Protein AF-A0A1H6H080-F1 (afdb_monomer_lite)

Foldseek 3Di:
DCPVVVVVVVVVVVVVVVCVVPPDPLVQRVDPQFQDDDPDGRNVVSPPDD

Sequence (50 aa):
MGKPIALFFVCAALVILAGSFMAPETGAAGKLDCAPAYGVDPCSTASIRY

pLDDT: mean 72.59, std 14.28, range [52.72, 95.62]

Radius of gyration: 18.24 Å; chains: 1; bounding box: 28×21×54 Å

Secondary structure (DSSP, 8-state):
-HHHHHHHHHHHHHHHHHHHHHS-S-TTSS-TT----SSS-HHHHHT---

Structure (mmCIF, N/CA/C/O backbone):
data_AF-A0A1H6H080-F1
#
_entry.id   AF-A0A1H6H080-F1
#
loop_
_atom_site.group_PDB
_atom_site.id
_atom_site.type_symbol
_atom_site.label_atom_id
_atom_site.label_alt_id
_atom_site.label_comp_id
_atom_site.label_asym_id
_atom_site.label_entity_id
_atom_site.label_seq_id
_atom_site.pdbx_PDB_ins_code
_atom_site.Cartn_x
_atom_site.Cartn_y
_atom_site.Cartn_z
_atom_site.occupancy
_atom_site.B_iso_or_equiv
_atom_site.auth_seq_id
_atom_site.auth_comp_id
_atom_site.auth_asym_id
_atom_site.auth_atom_id
_atom_site.pdbx_PDB_model_num
ATOM 1 N N . MET A 1 1 ? -12.920 16.047 23.229 1.00 59.16 1 MET A N 1
ATOM 2 C CA . MET A 1 1 ? -13.097 15.041 22.156 1.00 59.16 1 MET A CA 1
ATOM 3 C C . MET A 1 1 ? -11.916 14.913 21.178 1.00 59.16 1 MET A C 1
ATOM 5 O O . MET A 1 1 ? -11.927 13.981 20.395 1.00 59.16 1 MET A O 1
ATOM 9 N N . GLY A 1 2 ? -10.871 15.758 21.214 1.00 64.25 2 GLY A N 1
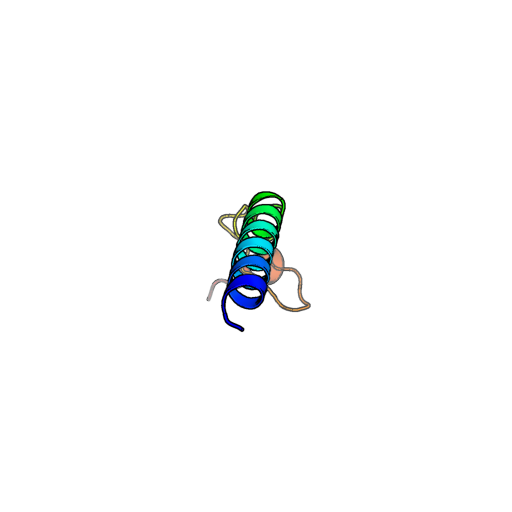ATOM 10 C CA . GLY A 1 2 ? -9.768 15.677 20.230 1.00 64.25 2 GLY A CA 1
ATOM 11 C C . GLY A 1 2 ? -8.688 14.612 20.487 1.00 64.25 2 GLY A C 1
ATOM 12 O O . GLY A 1 2 ? -8.053 14.148 19.548 1.00 64.25 2 GLY A O 1
ATOM 13 N N . LYS A 1 3 ? -8.485 14.185 21.742 1.00 69.81 3 LYS A N 1
ATOM 14 C CA . LYS A 1 3 ? -7.402 13.251 22.104 1.00 69.81 3 LYS A CA 1
ATOM 15 C C . LYS A 1 3 ? -7.492 11.861 21.437 1.00 69.81 3 LYS A C 1
ATOM 17 O O . LYS A 1 3 ? -6.464 11.404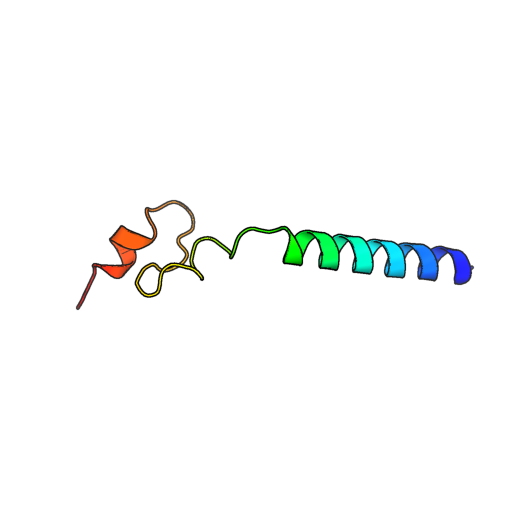 20.950 1.00 69.81 3 LYS A O 1
ATOM 22 N N . PRO A 1 4 ? -8.669 11.206 21.336 1.00 81.50 4 PRO A N 1
ATOM 23 C CA . PRO A 1 4 ? -8.767 9.948 20.593 1.00 81.50 4 PRO A CA 1
ATOM 24 C C . PRO A 1 4 ? -8.582 10.139 19.079 1.00 81.50 4 PRO A C 1
ATOM 26 O O . PRO A 1 4 ? -7.977 9.296 18.433 1.00 81.50 4 PRO A O 1
ATOM 29 N N . ILE A 1 5 ? -9.031 11.267 18.515 1.00 83.12 5 ILE A N 1
ATOM 30 C CA . ILE A 1 5 ? -8.910 11.559 17.075 1.00 83.12 5 ILE A CA 1
ATOM 31 C C . ILE A 1 5 ? -7.435 11.714 16.674 1.00 83.12 5 ILE A C 1
ATOM 33 O O . ILE A 1 5 ? -7.009 11.168 15.659 1.00 83.12 5 ILE A O 1
ATOM 37 N N . ALA A 1 6 ? -6.637 12.390 17.506 1.00 89.62 6 ALA A N 1
ATOM 38 C CA . ALA A 1 6 ? -5.198 12.522 17.292 1.00 89.62 6 ALA A CA 1
ATOM 39 C C . ALA A 1 6 ? -4.479 11.160 17.278 1.00 89.62 6 ALA A C 1
ATOM 41 O O . ALA A 1 6 ? -3.592 10.949 16.454 1.00 89.62 6 ALA A O 1
ATOM 42 N N . LEU A 1 7 ? -4.889 10.218 18.137 1.00 92.69 7 LEU A N 1
ATOM 43 C CA . LEU A 1 7 ? -4.320 8.865 18.155 1.00 92.69 7 LEU A CA 1
ATOM 44 C C . LEU A 1 7 ? -4.604 8.112 16.854 1.00 92.69 7 LEU A C 1
ATOM 46 O O . LEU A 1 7 ? -3.680 7.542 16.282 1.00 92.69 7 LEU A O 1
ATOM 50 N N . PHE A 1 8 ? -5.839 8.158 16.344 1.00 91.00 8 PHE A N 1
ATOM 51 C CA . PHE A 1 8 ? -6.166 7.518 15.065 1.00 91.00 8 PHE A CA 1
ATOM 52 C C . PHE A 1 8 ? -5.355 8.092 13.905 1.00 91.00 8 PHE A C 1
ATOM 54 O O . PHE A 1 8 ? -4.907 7.339 13.045 1.00 91.00 8 PHE A O 1
ATOM 61 N N . PHE A 1 9 ? -5.122 9.405 13.901 1.00 91.69 9 PHE A N 1
ATOM 62 C CA . PHE A 1 9 ? -4.350 10.054 12.846 1.00 91.69 9 PHE A CA 1
ATOM 63 C C . PHE A 1 9 ? -2.871 9.647 12.873 1.00 91.69 9 PHE A C 1
ATOM 65 O O . PHE A 1 9 ? -2.293 9.342 11.832 1.00 91.69 9 PHE A O 1
ATOM 72 N N . VAL A 1 10 ? -2.272 9.568 14.065 1.00 95.50 10 VAL A N 1
ATOM 73 C CA . VAL A 1 10 ? -0.896 9.077 14.232 1.00 95.50 10 VAL A CA 1
ATOM 74 C C . VAL A 1 10 ? -0.800 7.602 13.845 1.00 95.50 10 VAL A C 1
ATOM 76 O O . VAL A 1 10 ? 0.096 7.231 13.092 1.00 95.50 10 VAL A O 1
ATOM 79 N N . CYS A 1 11 ? -1.741 6.766 14.289 1.00 94.25 11 CYS A N 1
ATOM 80 C CA . CYS A 1 11 ? -1.799 5.359 13.891 1.00 94.25 11 CYS A CA 1
ATOM 81 C C . CYS A 1 11 ? -1.905 5.201 12.369 1.00 94.25 11 CYS A C 1
ATOM 83 O O . CYS A 1 11 ? -1.164 4.412 11.790 1.00 94.25 11 CYS A O 1
ATOM 85 N N . ALA A 1 12 ? -2.771 5.975 11.712 1.00 95.31 12 ALA A N 1
ATOM 86 C CA . ALA A 1 12 ? -2.905 5.953 10.259 1.00 95.31 12 ALA A CA 1
ATOM 87 C C . ALA A 1 12 ? -1.602 6.373 9.564 1.00 95.31 12 ALA A C 1
ATOM 89 O O . ALA A 1 12 ? -1.159 5.695 8.640 1.00 95.31 12 ALA A O 1
ATOM 90 N N . ALA A 1 13 ? -0.945 7.435 10.040 1.00 95.62 13 ALA A N 1
ATOM 91 C CA . ALA A 1 13 ? 0.336 7.880 9.499 1.00 95.62 13 ALA A CA 1
ATOM 92 C C . ALA A 1 13 ? 1.424 6.798 9.620 1.00 95.62 13 ALA A C 1
ATOM 94 O O . ALA A 1 13 ? 2.155 6.560 8.659 1.00 95.62 13 ALA A O 1
ATOM 95 N N . LEU A 1 14 ? 1.498 6.102 10.761 1.00 94.94 14 LEU A N 1
ATOM 96 C CA . LEU A 1 14 ? 2.436 4.992 10.960 1.00 94.94 14 LEU A CA 1
ATOM 97 C C . LEU A 1 14 ? 2.157 3.823 10.006 1.00 94.94 14 LEU A C 1
ATOM 99 O O . LEU A 1 14 ? 3.097 3.266 9.443 1.00 94.94 14 LEU A O 1
ATOM 103 N N . VAL A 1 15 ? 0.885 3.475 9.790 1.00 95.00 15 VAL A N 1
ATOM 104 C CA . VAL A 1 15 ? 0.490 2.404 8.859 1.00 95.00 15 VAL A CA 1
ATOM 105 C C . VAL A 1 15 ? 0.840 2.766 7.416 1.00 95.00 15 VAL A C 1
ATOM 107 O O . VAL A 1 15 ? 1.395 1.935 6.702 1.00 95.00 15 VAL A O 1
ATOM 110 N N . ILE A 1 16 ? 0.568 4.005 6.993 1.00 92.44 16 ILE A N 1
ATOM 111 C CA . ILE A 1 16 ? 0.911 4.486 5.647 1.00 92.44 16 ILE A CA 1
ATOM 112 C C . ILE A 1 16 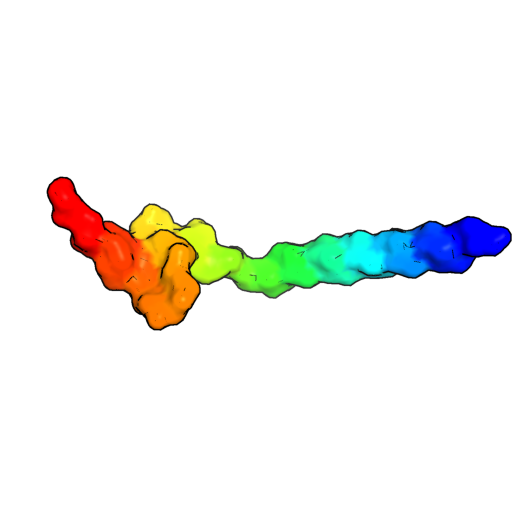? 2.428 4.460 5.451 1.00 92.44 16 ILE A C 1
ATOM 114 O O . ILE A 1 16 ? 2.902 3.964 4.433 1.00 92.44 16 ILE A O 1
ATOM 118 N N . LEU A 1 17 ? 3.196 4.942 6.432 1.00 90.38 17 LEU A N 1
ATOM 119 C CA . LEU A 1 17 ? 4.655 4.952 6.350 1.00 90.38 17 LEU A CA 1
ATOM 120 C C . LEU A 1 17 ? 5.217 3.527 6.270 1.00 90.38 17 LEU A C 1
ATOM 122 O O . LEU A 1 17 ? 6.026 3.239 5.394 1.00 90.38 17 LEU A O 1
ATOM 126 N N . ALA A 1 18 ? 4.752 2.620 7.131 1.00 90.00 18 ALA A N 1
ATOM 127 C CA . ALA A 1 18 ? 5.175 1.223 7.109 1.00 90.00 18 ALA A CA 1
ATOM 128 C C . ALA A 1 18 ? 4.833 0.538 5.774 1.00 90.00 18 ALA A C 1
ATOM 130 O O . ALA A 1 18 ? 5.672 -0.165 5.213 1.00 90.00 18 ALA A O 1
ATOM 131 N N . GLY A 1 19 ? 3.634 0.784 5.238 1.00 87.00 19 GLY A N 1
ATOM 132 C CA . GLY A 1 19 ? 3.206 0.266 3.939 1.00 87.00 19 GLY A CA 1
ATOM 133 C C . GLY A 1 19 ? 4.058 0.788 2.783 1.00 87.00 19 GLY A C 1
ATOM 134 O O . GLY A 1 19 ? 4.451 0.003 1.929 1.00 87.00 19 GLY A O 1
ATOM 135 N N . SER A 1 20 ? 4.412 2.074 2.785 1.00 82.44 20 SER A N 1
ATOM 136 C CA . SER A 1 20 ? 5.267 2.672 1.751 1.00 82.44 20 SER A CA 1
ATOM 137 C C . SER A 1 20 ? 6.692 2.115 1.747 1.00 82.44 20 SER A C 1
ATOM 139 O O . SER A 1 20 ? 7.264 1.954 0.677 1.00 82.44 20 SER A O 1
ATOM 141 N N . PHE A 1 21 ? 7.266 1.805 2.917 1.00 80.94 21 PHE A N 1
ATOM 142 C CA . PHE A 1 21 ? 8.604 1.199 3.012 1.00 80.94 21 PHE A CA 1
ATOM 143 C C . PHE A 1 21 ? 8.610 -0.301 2.690 1.00 80.94 21 PHE A C 1
ATOM 145 O O . PHE A 1 21 ? 9.616 -0.821 2.215 1.00 80.94 21 PHE A O 1
ATOM 152 N N . MET A 1 22 ? 7.514 -1.004 2.983 1.00 77.75 22 MET A N 1
ATOM 153 C CA . MET A 1 22 ? 7.360 -2.429 2.666 1.00 77.75 22 MET A CA 1
ATOM 154 C C . MET A 1 22 ? 6.859 -2.675 1.247 1.00 77.75 22 MET A C 1
ATOM 156 O O . MET A 1 22 ? 6.976 -3.797 0.753 1.00 77.75 22 MET A O 1
ATOM 160 N N . ALA A 1 23 ? 6.298 -1.660 0.590 1.00 71.56 23 ALA A N 1
ATOM 161 C CA . ALA A 1 23 ? 5.955 -1.752 -0.812 1.00 71.56 23 ALA A CA 1
ATOM 162 C C . ALA A 1 23 ? 7.257 -2.004 -1.587 1.00 71.56 23 ALA A C 1
ATOM 164 O O . ALA A 1 23 ? 8.156 -1.160 -1.539 1.00 71.56 23 ALA A O 1
ATOM 165 N N . PRO A 1 24 ? 7.394 -3.152 -2.280 1.00 60.31 24 PRO A N 1
ATOM 166 C CA . PRO A 1 24 ? 8.496 -3.320 -3.211 1.00 60.31 24 PRO A CA 1
ATOM 167 C C . PRO A 1 24 ? 8.431 -2.138 -4.171 1.00 60.31 24 PRO A C 1
ATOM 169 O O . PRO A 1 24 ? 7.327 -1.797 -4.608 1.00 60.31 24 PRO A O 1
ATOM 172 N N . GLU A 1 25 ? 9.585 -1.503 -4.408 1.00 63.66 25 GLU A N 1
ATOM 173 C CA . GLU A 1 25 ? 9.788 -0.406 -5.359 1.00 63.66 25 GLU A CA 1
ATOM 174 C C . GLU A 1 25 ? 8.700 -0.461 -6.425 1.00 63.66 25 GLU A C 1
ATOM 176 O O . GLU A 1 25 ? 8.649 -1.444 -7.172 1.00 63.66 25 GLU A O 1
ATOM 181 N N . THR A 1 26 ? 7.766 0.506 -6.404 1.00 58.25 26 THR A N 1
ATOM 182 C CA . THR A 1 26 ? 6.605 0.558 -7.311 1.00 58.25 26 THR A CA 1
ATOM 183 C C . THR A 1 26 ? 7.067 0.041 -8.661 1.00 58.25 26 THR A C 1
ATOM 185 O O . THR A 1 26 ? 8.037 0.606 -9.142 1.00 58.25 26 THR A O 1
ATOM 188 N N . GLY A 1 27 ? 6.498 -1.037 -9.220 1.00 55.47 27 GLY A N 1
ATOM 189 C CA . GLY A 1 27 ? 7.156 -1.893 -10.238 1.00 55.47 27 GLY A CA 1
ATOM 190 C C . GLY A 1 27 ? 7.716 -1.229 -11.516 1.00 55.47 27 GLY A C 1
ATOM 191 O O . GLY A 1 27 ? 8.240 -1.922 -12.380 1.00 55.47 27 GLY A O 1
ATOM 192 N N . ALA A 1 28 ? 7.620 0.094 -11.633 1.00 54.47 28 ALA A N 1
ATOM 193 C CA . ALA A 1 28 ? 8.263 0.967 -12.605 1.00 54.47 28 ALA A CA 1
ATOM 194 C C . ALA A 1 28 ? 9.551 1.686 -12.127 1.00 54.47 28 ALA A C 1
ATOM 196 O O . ALA A 1 28 ? 10.272 2.227 -12.952 1.00 54.47 28 ALA A O 1
ATOM 197 N N . ALA A 1 29 ? 9.861 1.732 -10.829 1.00 52.72 29 ALA A N 1
ATOM 198 C CA . ALA A 1 29 ? 11.001 2.479 -10.285 1.00 52.72 29 ALA A CA 1
AT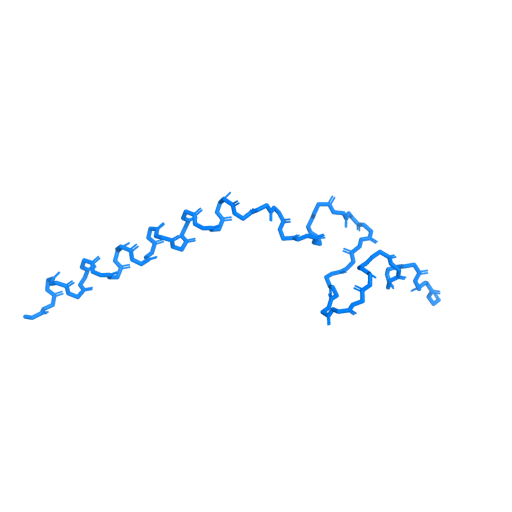OM 199 C C . ALA A 1 29 ? 12.329 1.708 -10.403 1.00 52.72 29 ALA A C 1
ATOM 201 O O . ALA A 1 29 ? 13.368 2.303 -10.670 1.00 52.72 29 ALA A O 1
ATOM 202 N N . GLY A 1 30 ? 12.292 0.374 -10.299 1.00 54.09 30 GLY A N 1
ATOM 203 C CA . GLY A 1 30 ? 13.485 -0.481 -10.388 1.00 54.09 30 GLY A CA 1
ATOM 204 C C . GLY A 1 30 ? 13.946 -0.817 -11.812 1.00 54.09 30 GLY A C 1
ATOM 205 O O . GLY A 1 30 ? 14.912 -1.559 -11.988 1.00 54.09 30 GLY A O 1
ATOM 206 N N . LYS A 1 31 ? 13.256 -0.324 -12.845 1.00 56.38 31 LYS A N 1
ATOM 207 C CA . LYS A 1 31 ? 13.549 -0.636 -14.248 1.00 56.38 31 LYS A CA 1
ATOM 208 C C . LYS A 1 31 ? 13.666 0.683 -15.006 1.00 56.38 31 LYS A C 1
ATOM 210 O O . LYS A 1 31 ? 12.663 1.244 -15.425 1.00 56.38 31 LYS A O 1
ATOM 215 N N . LEU A 1 32 ? 14.906 1.162 -15.153 1.00 59.19 32 LEU A N 1
ATOM 216 C CA . LEU A 1 32 ? 15.272 2.418 -15.836 1.00 59.19 32 LEU A CA 1
ATOM 217 C C . LEU A 1 32 ? 14.590 2.588 -17.209 1.00 59.19 32 LEU A C 1
ATOM 219 O O . LEU A 1 32 ? 14.356 3.713 -17.635 1.00 59.19 32 LEU A O 1
ATOM 223 N N . ASP A 1 33 ? 14.231 1.475 -17.856 1.00 60.50 33 ASP A N 1
ATOM 224 C CA . ASP A 1 33 ? 13.631 1.421 -19.187 1.00 60.50 33 ASP A CA 1
ATOM 225 C C . ASP A 1 33 ? 12.173 0.919 -19.212 1.00 60.50 33 ASP A C 1
ATOM 227 O O . ASP A 1 33 ? 11.720 0.506 -20.273 1.00 60.50 33 ASP A O 1
ATOM 231 N N . CYS A 1 34 ? 11.419 0.875 -18.102 1.00 64.25 34 CYS A N 1
ATOM 232 C CA . CYS A 1 34 ? 10.012 0.429 -18.139 1.00 64.25 34 CYS A CA 1
ATOM 233 C C . CYS A 1 34 ? 9.073 1.420 -17.441 1.00 64.25 34 CYS A C 1
ATOM 235 O O . CYS A 1 34 ? 9.215 1.714 -16.257 1.00 64.25 34 CYS A O 1
ATOM 237 N N . ALA A 1 35 ? 8.080 1.922 -18.176 1.00 68.69 35 ALA A N 1
ATOM 238 C CA . ALA A 1 35 ? 7.130 2.910 -17.675 1.00 68.69 35 ALA A CA 1
ATOM 239 C C . ALA A 1 35 ? 5.961 2.226 -16.942 1.00 68.69 35 ALA A C 1
ATOM 241 O O . ALA A 1 35 ? 5.514 1.162 -17.374 1.00 68.69 35 ALA A O 1
ATOM 242 N N . PRO A 1 36 ? 5.411 2.819 -15.866 1.00 62.41 36 PRO A N 1
ATOM 243 C CA . PRO A 1 36 ? 4.255 2.252 -15.182 1.00 62.41 36 PRO A CA 1
ATOM 244 C C . PRO A 1 36 ? 3.059 2.218 -16.136 1.00 62.41 36 PRO A C 1
ATOM 246 O O . PRO A 1 36 ? 2.637 3.256 -16.644 1.00 62.41 36 PRO A O 1
ATOM 249 N N . ALA A 1 37 ? 2.503 1.030 -16.369 1.00 66.44 37 ALA A N 1
ATOM 250 C CA . ALA A 1 37 ? 1.398 0.841 -17.295 1.00 66.44 37 ALA A CA 1
ATOM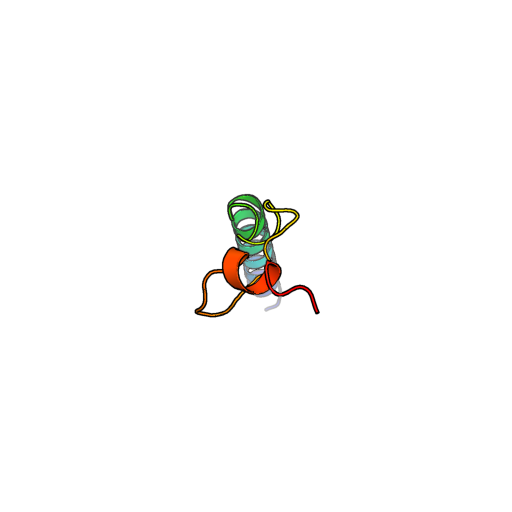 251 C C . ALA A 1 37 ? 0.230 0.102 -16.624 1.00 66.44 37 ALA A C 1
ATOM 253 O O . ALA A 1 37 ? 0.396 -0.945 -16.001 1.00 66.44 37 ALA A O 1
ATOM 254 N N . TYR A 1 38 ? -0.970 0.672 -16.729 1.00 63.53 38 TYR A N 1
ATOM 255 C CA . TYR A 1 38 ? -2.188 0.214 -16.052 1.00 63.53 38 TYR A CA 1
ATOM 256 C C . TYR A 1 38 ? -2.922 -0.864 -16.870 1.00 63.5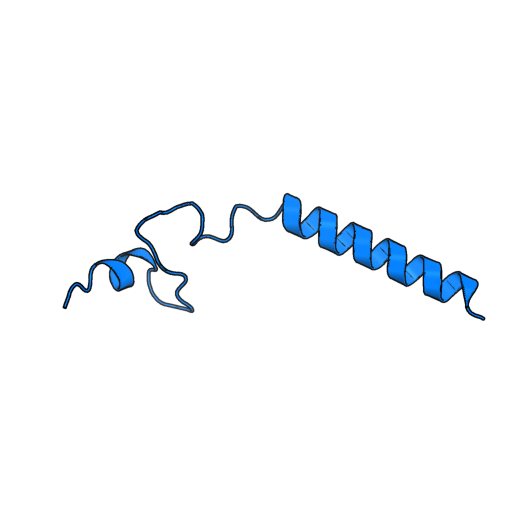3 38 TYR A C 1
ATOM 258 O O . TYR A 1 38 ? -4.036 -0.662 -17.342 1.00 63.53 38 TYR A O 1
ATOM 266 N N . GLY A 1 39 ? -2.290 -2.029 -17.036 1.00 62.91 39 GLY A N 1
ATOM 267 C CA . GLY A 1 39 ? -2.896 -3.183 -17.722 1.00 62.91 39 GLY A CA 1
ATOM 268 C C . GLY A 1 39 ? -2.250 -3.577 -19.053 1.00 62.91 39 GLY A C 1
ATOM 269 O O . GLY A 1 39 ? -2.847 -4.336 -19.810 1.00 62.91 39 GLY A O 1
ATOM 270 N N . VAL A 1 40 ? -1.035 -3.100 -19.335 1.00 66.19 40 VAL A N 1
ATOM 271 C CA . VAL A 1 40 ? -0.171 -3.590 -20.426 1.00 66.19 40 VAL A CA 1
ATOM 272 C C . VAL A 1 40 ? 1.238 -3.835 -19.882 1.00 66.19 40 VAL A C 1
ATOM 274 O O . VAL A 1 40 ? 1.575 -3.317 -18.817 1.00 66.19 40 VAL A O 1
ATOM 277 N N . ASP A 1 41 ? 2.053 -4.638 -20.572 1.00 67.94 41 ASP A N 1
ATOM 278 C CA . ASP A 1 41 ? 3.417 -4.915 -20.111 1.00 67.94 41 ASP A CA 1
ATOM 279 C C . ASP A 1 41 ? 4.257 -3.614 -20.092 1.00 67.94 41 ASP A C 1
ATOM 281 O O . ASP A 1 41 ? 4.415 -2.967 -21.135 1.00 67.94 41 ASP A O 1
ATOM 285 N N . PRO A 1 42 ? 4.790 -3.199 -18.926 1.00 67.00 42 PRO A N 1
ATOM 286 C CA . PRO A 1 42 ? 5.438 -1.896 -18.747 1.00 67.00 42 PRO A CA 1
ATOM 287 C C . PRO A 1 42 ? 6.730 -1.735 -19.562 1.00 67.00 42 PRO A C 1
ATOM 289 O O . PRO A 1 42 ? 7.142 -0.612 -19.861 1.00 67.00 42 PRO A O 1
ATOM 292 N N . CYS A 1 43 ? 7.372 -2.840 -19.945 1.00 70.50 43 CYS A N 1
ATOM 293 C CA . CYS A 1 43 ? 8.599 -2.828 -20.737 1.00 70.50 43 CYS A CA 1
ATOM 294 C C . CYS A 1 43 ? 8.316 -2.861 -22.246 1.00 70.50 43 CYS A C 1
ATOM 296 O O . CYS A 1 43 ? 9.110 -2.350 -23.035 1.00 70.50 43 CYS A O 1
ATOM 298 N N . SER A 1 44 ? 7.165 -3.393 -22.661 1.00 68.06 44 SER A N 1
ATOM 299 C CA . SER A 1 44 ? 6.715 -3.310 -24.053 1.00 68.06 44 SER A CA 1
ATOM 300 C C . SER A 1 44 ? 6.417 -1.862 -24.470 1.00 68.06 44 SER A C 1
ATOM 302 O O . SER A 1 44 ? 6.872 -1.427 -25.527 1.00 68.06 44 SER A O 1
ATOM 304 N N . THR A 1 45 ? 5.760 -1.071 -23.616 1.00 63.09 45 THR A N 1
ATOM 305 C CA . THR A 1 45 ? 5.430 0.339 -23.909 1.00 63.09 45 THR A CA 1
ATOM 306 C C . THR A 1 45 ? 6.670 1.227 -24.056 1.00 63.09 45 THR A C 1
ATOM 308 O O . THR A 1 45 ? 6.701 2.110 -24.908 1.00 63.09 45 THR A O 1
ATOM 311 N N . ALA A 1 46 ? 7.718 0.979 -23.270 1.00 60.81 46 ALA A N 1
ATOM 312 C CA . ALA A 1 46 ? 8.958 1.753 -23.334 1.00 60.81 46 ALA A CA 1
ATOM 313 C C . ALA A 1 46 ? 9.821 1.444 -24.573 1.00 60.81 46 ALA A C 1
ATOM 315 O O . ALA A 1 46 ? 10.661 2.253 -24.964 1.00 60.81 46 ALA A O 1
ATOM 316 N N . SER A 1 47 ? 9.596 0.297 -25.223 1.00 61.00 47 SER A N 1
ATOM 317 C CA . SER A 1 47 ? 10.277 -0.067 -26.472 1.00 61.00 47 SER A CA 1
ATOM 318 C C . SER A 1 47 ? 9.767 0.695 -27.705 1.00 61.00 47 SER A C 1
ATOM 320 O O . SER A 1 47 ? 10.397 0.640 -28.763 1.00 61.00 47 SER A O 1
ATOM 322 N N . ILE A 1 48 ? 8.661 1.441 -27.580 1.00 61.59 48 ILE A N 1
ATOM 323 C CA . ILE A 1 48 ? 8.128 2.300 -28.643 1.00 61.59 48 ILE A CA 1
ATOM 324 C C . ILE A 1 48 ? 8.992 3.572 -28.719 1.00 61.59 48 ILE A C 1
ATOM 326 O O . ILE A 1 48 ? 8.680 4.596 -28.114 1.00 61.59 48 ILE A O 1
ATOM 330 N N . ARG A 1 49 ? 10.110 3.509 -29.452 1.00 60.78 49 ARG A N 1
ATOM 331 C CA . ARG A 1 49 ? 10.852 4.701 -29.897 1.00 60.78 49 ARG A CA 1
ATOM 332 C C . ARG A 1 49 ? 10.190 5.249 -31.162 1.00 60.78 49 ARG A C 1
ATOM 334 O O . ARG A 1 49 ? 10.067 4.511 -32.136 1.00 60.78 49 ARG A O 1
ATOM 341 N N . TYR A 1 50 ? 9.768 6.512 -31.125 1.00 53.50 50 TYR A N 1
ATOM 342 C CA . TYR A 1 50 ? 9.386 7.277 -32.316 1.00 53.50 50 TYR A CA 1
ATOM 343 C C . TYR A 1 50 ? 10.635 7.835 -33.006 1.00 53.50 50 TYR A C 1
ATOM 345 O O . TYR A 1 50 ? 11.586 8.192 -32.270 1.00 53.50 50 TYR A O 1
#